Protein AF-A0A3D3V6V4-F1 (afdb_monomer)

Mean predicted aligned error: 8.98 Å

Sequence (79 aa):
MKEFLLRYLTPLTYLMWAAIIIGMVDHFFLEPRGLAFLPPPVFDWLVIVMWPLLAAVWFGHKEAERRKALGRAKISDEV

pLDDT: mean 76.68, std 9.01, range [53.72, 86.81]

Secondary structure (DSSP, 8-state):
-HHHHHHHHHHHHHHHHHHHHHHHHIIIIIGGGT---S-HHHHHHHHHHHHHHHHHHHHHHHHHHHHHHHHHHHHHH--

Radius of gyration: 18.35 Å; Cα contacts (8 Å, |Δi|>4): 29; chains: 1; bounding box: 38×16×55 Å

Nearest PDB structures (foldseek):
  8cwy-assembly1_H  TM=4.154E-01  e=3.335E+00  synthetic construct
  8cwy-assembly1_F  TM=4.162E-01  e=4.035E+00  synthetic construct
  8cwy-assembly1_L  TM=4.156E-01  e=4.035E+00  synthetic construct
  8cwy-assembly1_R  TM=4.149E-01  e=4.035E+00  synthetic construct
  5j0k-assembly1_B  TM=4.115E-01  e=9.211E+00  synthetic construct

Solvent-accessible surface area (backbone atoms only — not comparable to full-atom values): 4447 Å² total; per-residue (Å²): 113,73,66,59,47,58,70,46,31,62,63,49,46,51,52,50,52,51,52,52,50,52,53,48,47,35,59,71,62,21,43,83,68,76,54,51,79,64,57,71,71,58,52,54,51,49,54,61,55,43,52,62,51,50,50,53,41,51,53,38,50,56,52,52,51,53,51,52,51,54,53,51,53,56,55,64,77,74,108

Foldseek 3Di:
DLVVLLVCLVVLVVVLVVLVVVLCCLVPPQVVVVNRVDDPVVSVVSVVVSVVSVVSNVVSVVVVVVVVVVVVVVVVVVD

Structure (mmCIF, N/CA/C/O backbone):
data_AF-A0A3D3V6V4-F1
#
_entry.id   AF-A0A3D3V6V4-F1
#
loop_
_atom_site.group_PDB
_atom_site.id
_atom_site.type_symbol
_atom_site.label_atom_id
_atom_site.label_alt_id
_atom_site.label_comp_id
_atom_site.label_asym_id
_atom_site.label_entity_id
_atom_site.label_seq_id
_atom_site.pdbx_PDB_ins_code
_atom_site.Cartn_x
_atom_site.Cartn_y
_atom_site.Cartn_z
_atom_site.occupancy
_atom_site.B_iso_or_equiv
_atom_site.auth_seq_id
_atom_site.auth_comp_id
_atom_site.auth_asym_id
_atom_site.auth_atom_id
_atom_site.pdbx_PDB_model_num
ATOM 1 N N . MET A 1 1 ? -18.472 3.170 7.859 1.00 53.72 1 MET A N 1
ATOM 2 C CA . MET A 1 1 ? -17.137 3.335 7.230 1.00 53.72 1 MET A CA 1
ATOM 3 C C . MET A 1 1 ? -15.992 2.679 8.008 1.00 53.72 1 MET A C 1
ATOM 5 O O . MET A 1 1 ? -15.239 1.937 7.396 1.00 53.72 1 MET A O 1
ATOM 9 N N . LYS A 1 2 ? -15.854 2.880 9.330 1.00 56.28 2 LYS A N 1
ATOM 10 C CA . LYS A 1 2 ? -14.701 2.362 10.104 1.00 56.28 2 LYS A CA 1
ATOM 11 C C . LYS A 1 2 ? -14.570 0.826 10.174 1.00 56.28 2 LYS A C 1
ATOM 13 O O . LYS A 1 2 ? -13.457 0.322 10.187 1.00 56.28 2 LYS A O 1
ATOM 18 N N . GLU A 1 3 ? -15.675 0.080 10.202 1.00 63.94 3 GLU A N 1
ATOM 19 C CA . GLU A 1 3 ? -15.638 -1.399 10.221 1.00 63.94 3 GLU A CA 1
ATOM 20 C C . GLU A 1 3 ? -15.209 -2.018 8.894 1.00 63.94 3 GLU A C 1
ATOM 22 O O . GLU A 1 3 ? -14.453 -2.984 8.886 1.00 63.94 3 GLU A O 1
ATOM 27 N N . PHE A 1 4 ? -15.637 -1.433 7.773 1.00 65.06 4 PHE A N 1
ATOM 28 C CA . PHE A 1 4 ? -15.195 -1.862 6.448 1.00 65.06 4 PHE A CA 1
ATOM 29 C C . PHE A 1 4 ? -13.679 -1.706 6.313 1.00 65.06 4 PHE A C 1
ATOM 31 O O . PHE A 1 4 ? -13.004 -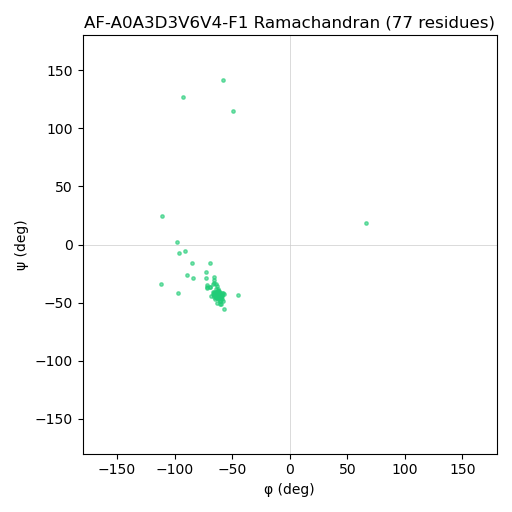2.650 5.919 1.00 65.06 4 PHE A O 1
ATOM 38 N N . LEU A 1 5 ? -13.128 -0.564 6.739 1.00 66.06 5 LEU A N 1
ATOM 39 C CA . LEU A 1 5 ? -11.684 -0.331 6.701 1.00 66.06 5 LEU A CA 1
ATOM 40 C C . LEU A 1 5 ? -10.906 -1.388 7.501 1.00 66.06 5 LEU A C 1
ATOM 42 O O . LEU A 1 5 ? -9.902 -1.888 7.019 1.00 66.06 5 LEU A O 1
ATOM 46 N N . LEU A 1 6 ? -11.393 -1.773 8.685 1.00 67.44 6 LEU A N 1
ATOM 47 C CA . LEU A 1 6 ? -10.752 -2.793 9.525 1.00 67.44 6 LEU A CA 1
ATOM 48 C C . LEU A 1 6 ? -10.851 -4.201 8.932 1.00 67.44 6 LEU A C 1
ATOM 50 O O . LEU A 1 6 ? -9.905 -4.975 9.041 1.00 67.44 6 LEU A O 1
ATOM 54 N N . ARG A 1 7 ? -11.973 -4.528 8.280 1.00 74.56 7 ARG A N 1
ATOM 55 C CA . ARG A 1 7 ? -12.175 -5.829 7.630 1.00 74.56 7 ARG A CA 1
ATOM 56 C C . ARG A 1 7 ? -11.290 -6.002 6.397 1.00 74.56 7 ARG A C 1
ATOM 58 O O . ARG A 1 7 ? -10.798 -7.099 6.153 1.00 74.56 7 ARG A O 1
ATOM 65 N N . TYR A 1 8 ? -11.076 -4.923 5.645 1.00 77.06 8 TYR A N 1
ATOM 66 C CA . TYR A 1 8 ? -10.206 -4.925 4.470 1.00 77.06 8 TYR A CA 1
ATOM 67 C C . TYR A 1 8 ? -8.755 -4.556 4.784 1.00 77.06 8 TYR A C 1
ATOM 69 O O . TYR A 1 8 ? -7.909 -4.692 3.907 1.00 77.06 8 TYR A O 1
ATOM 77 N N . LEU A 1 9 ? -8.437 -4.164 6.020 1.00 79.81 9 LEU A N 1
ATOM 78 C CA . LEU A 1 9 ? -7.081 -3.789 6.412 1.00 79.81 9 LEU A CA 1
ATOM 79 C C . LEU A 1 9 ? -6.090 -4.923 6.158 1.00 79.81 9 LEU A C 1
ATOM 81 O O . LEU A 1 9 ? -5.066 -4.714 5.526 1.00 79.81 9 LEU A O 1
ATOM 85 N N . THR A 1 10 ? -6.423 -6.136 6.596 1.00 79.50 10 THR A N 1
ATOM 86 C CA . THR A 1 10 ? -5.565 -7.314 6.444 1.00 79.50 10 THR A CA 1
ATOM 87 C C . THR A 1 10 ? -5.263 -7.648 4.975 1.00 79.50 10 THR A C 1
ATOM 89 O O . THR A 1 10 ? -4.083 -7.754 4.639 1.00 79.50 10 THR A O 1
ATOM 92 N N . PRO A 1 11 ? -6.255 -7.768 4.065 1.00 84.62 11 PRO A N 1
ATOM 93 C CA . PRO A 1 11 ? -5.959 -7.984 2.648 1.00 84.62 11 PRO A CA 1
ATOM 94 C C . PRO A 1 11 ? -5.249 -6.793 1.983 1.00 84.62 11 PRO A C 1
ATOM 96 O O . PRO A 1 11 ? -4.392 -7.017 1.131 1.00 84.62 11 PRO A O 1
ATOM 99 N N . LEU A 1 12 ? -5.528 -5.547 2.392 1.00 84.06 12 LEU A N 1
ATOM 100 C CA . LEU A 1 12 ? -4.788 -4.361 1.931 1.00 84.06 12 LEU A CA 1
ATOM 101 C C . LEU A 1 12 ? -3.307 -4.420 2.325 1.00 84.06 12 LEU A C 1
ATOM 103 O O . LEU A 1 12 ? -2.440 -4.142 1.499 1.00 84.06 12 LEU A O 1
ATOM 107 N N . THR A 1 13 ? -3.010 -4.835 3.556 1.00 84.00 13 THR A N 1
ATOM 108 C CA . THR A 1 13 ? -1.637 -5.024 4.032 1.00 84.00 13 THR A CA 1
ATOM 109 C C . THR A 1 13 ? -0.919 -6.104 3.222 1.00 84.00 13 THR A C 1
ATOM 111 O O . THR A 1 13 ? 0.231 -5.905 2.840 1.00 84.00 13 THR A O 1
ATOM 114 N N . TYR A 1 14 ? -1.579 -7.220 2.894 1.00 85.56 14 TYR A N 1
ATOM 115 C CA . TYR A 1 14 ? -0.980 -8.250 2.035 1.00 85.56 14 TYR A CA 1
ATOM 116 C C . TYR A 1 14 ? -0.714 -7.758 0.609 1.00 85.56 14 TYR A C 1
ATOM 118 O O . TYR A 1 14 ? 0.357 -8.029 0.072 1.00 85.56 14 TYR A O 1
ATOM 126 N N . LEU A 1 15 ? -1.643 -7.004 0.016 1.00 85.38 15 LEU A N 1
ATOM 127 C CA . LEU A 1 15 ? -1.449 -6.379 -1.297 1.00 85.38 15 LEU A CA 1
ATOM 128 C C . LEU A 1 15 ? -0.261 -5.413 -1.300 1.00 85.38 15 LEU A C 1
ATOM 130 O O . LEU A 1 15 ? 0.535 -5.423 -2.235 1.00 85.38 15 LEU A O 1
ATOM 134 N N . MET A 1 16 ? -0.111 -4.621 -0.238 1.00 86.81 16 MET A N 1
ATOM 135 C CA . MET A 1 16 ? 1.029 -3.724 -0.061 1.00 86.81 16 MET A CA 1
ATOM 136 C C . MET A 1 16 ? 2.349 -4.497 -0.009 1.00 86.81 16 MET A C 1
ATOM 138 O O . MET A 1 16 ? 3.281 -4.160 -0.734 1.00 86.81 16 MET A O 1
ATOM 142 N N . TRP A 1 17 ? 2.422 -5.560 0.794 1.00 86.62 17 TRP A N 1
ATOM 143 C CA . TRP A 1 17 ? 3.617 -6.403 0.857 1.00 86.62 17 TRP A CA 1
ATOM 144 C C . TRP A 1 17 ? 3.923 -7.085 -0.475 1.00 86.62 17 TRP A C 1
ATOM 146 O O . TRP A 1 17 ? 5.082 -7.118 -0.878 1.00 86.62 17 TRP A O 1
ATOM 156 N N . ALA 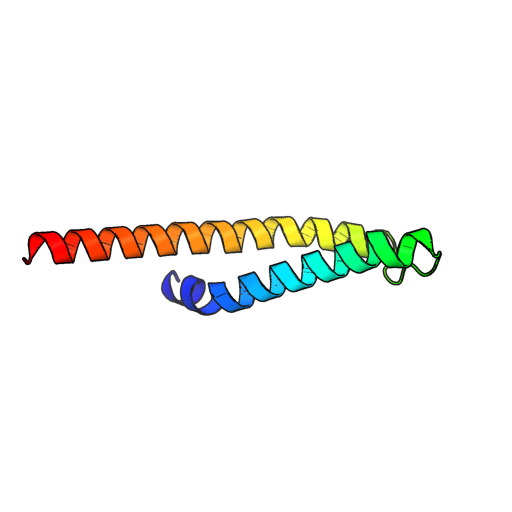A 1 18 ? 2.906 -7.577 -1.184 1.00 85.06 18 ALA A N 1
ATOM 157 C CA . ALA A 1 18 ? 3.084 -8.161 -2.507 1.00 85.06 18 ALA A CA 1
ATOM 158 C C . ALA A 1 18 ? 3.669 -7.141 -3.497 1.00 85.06 18 ALA A C 1
ATOM 160 O O . ALA A 1 18 ? 4.637 -7.456 -4.183 1.00 85.06 18 ALA A O 1
ATOM 161 N N . ALA A 1 19 ? 3.147 -5.911 -3.525 1.00 83.19 19 ALA A N 1
ATOM 162 C CA . ALA A 1 19 ? 3.661 -4.846 -4.387 1.00 83.19 19 ALA A CA 1
ATOM 163 C C . ALA A 1 19 ? 5.122 -4.487 -4.064 1.00 83.19 19 ALA A C 1
ATOM 165 O O . ALA A 1 19 ? 5.940 -4.376 -4.977 1.00 83.19 19 ALA A O 1
ATOM 166 N N . ILE A 1 20 ? 5.468 -4.380 -2.775 1.00 84.25 20 ILE A N 1
ATOM 167 C CA . ILE A 1 20 ? 6.842 -4.116 -2.322 1.00 84.25 20 ILE A CA 1
ATOM 168 C C . ILE A 1 20 ? 7.784 -5.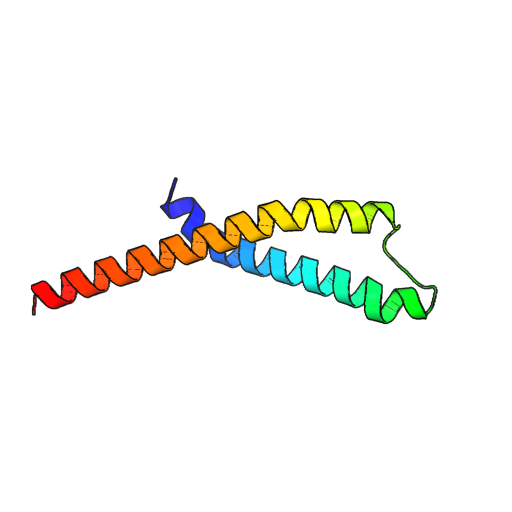245 -2.754 1.00 84.25 20 ILE A C 1
ATOM 170 O O . ILE A 1 20 ? 8.857 -4.975 -3.287 1.00 84.25 20 ILE A O 1
ATOM 174 N N . ILE A 1 21 ? 7.389 -6.506 -2.552 1.00 86.06 21 ILE A N 1
ATOM 175 C CA . ILE A 1 21 ? 8.207 -7.669 -2.919 1.00 86.06 21 ILE A CA 1
ATOM 176 C C . ILE A 1 21 ? 8.406 -7.728 -4.433 1.00 86.06 21 ILE A C 1
ATOM 178 O O . ILE A 1 21 ? 9.524 -7.964 -4.875 1.00 86.06 21 ILE A O 1
ATOM 182 N N . ILE A 1 22 ? 7.362 -7.481 -5.229 1.00 82.62 22 ILE A N 1
ATOM 183 C CA . ILE A 1 22 ? 7.466 -7.462 -6.695 1.00 82.62 22 ILE A CA 1
ATOM 184 C C . ILE A 1 22 ? 8.456 -6.383 -7.145 1.00 82.62 22 ILE A C 1
ATOM 186 O O . ILE A 1 22 ? 9.368 -6.691 -7.909 1.0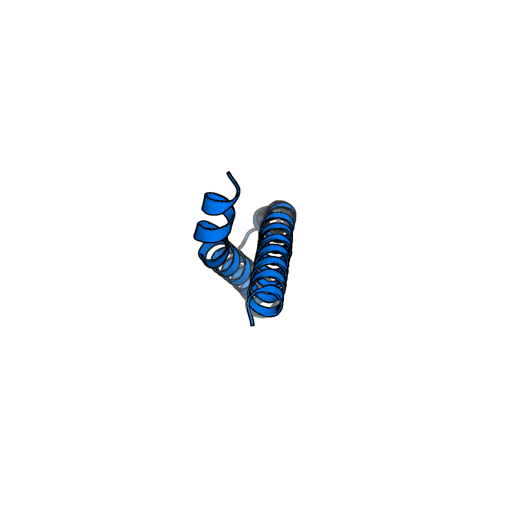0 82.62 22 ILE A O 1
ATOM 190 N N . GLY A 1 23 ? 8.330 -5.155 -6.631 1.00 79.12 23 GLY A N 1
ATOM 191 C CA . GLY A 1 23 ? 9.258 -4.069 -6.955 1.00 79.12 23 GLY A CA 1
ATOM 192 C C . GLY A 1 23 ? 10.694 -4.371 -6.518 1.00 79.12 23 GLY A C 1
ATOM 193 O O . GLY A 1 23 ? 11.634 -4.122 -7.265 1.00 79.12 23 GLY A O 1
ATOM 194 N N . MET A 1 24 ? 10.872 -4.973 -5.340 1.00 82.81 24 MET A N 1
ATOM 195 C CA . MET A 1 24 ? 12.187 -5.371 -4.837 1.00 82.81 24 MET A CA 1
ATOM 196 C C . MET A 1 24 ? 12.808 -6.491 -5.680 1.00 82.81 24 MET A C 1
ATOM 198 O O . MET A 1 24 ? 13.996 -6.437 -5.978 1.00 82.81 24 MET A O 1
ATOM 202 N N . VAL A 1 25 ? 12.036 -7.504 -6.077 1.00 81.88 25 VAL A N 1
ATOM 203 C CA . VAL A 1 25 ? 12.535 -8.604 -6.913 1.00 81.88 25 VAL A CA 1
ATOM 204 C C . VAL A 1 25 ? 12.915 -8.095 -8.302 1.00 81.88 25 VAL A C 1
ATOM 206 O O . VAL A 1 25 ? 13.983 -8.447 -8.800 1.00 81.88 25 VAL A O 1
ATOM 209 N N . ASP A 1 26 ? 12.095 -7.238 -8.904 1.00 73.44 26 ASP A N 1
ATOM 210 C CA . ASP A 1 26 ? 12.389 -6.666 -10.218 1.00 73.44 26 ASP A CA 1
ATOM 211 C C . ASP A 1 26 ? 13.660 -5.796 -10.180 1.00 73.44 26 ASP A C 1
ATOM 213 O O . ASP A 1 26 ? 14.614 -6.071 -10.911 1.00 73.44 26 ASP A O 1
ATOM 217 N N . HIS A 1 27 ? 13.746 -4.862 -9.227 1.00 70.88 27 HIS A N 1
ATOM 218 C CA . HIS A 1 27 ? 14.882 -3.945 -9.093 1.00 70.88 27 HIS A CA 1
ATOM 219 C C . HIS A 1 27 ? 16.188 -4.644 -8.668 1.00 70.88 27 HIS A C 1
ATOM 221 O O . HIS A 1 27 ? 17.252 -4.389 -9.225 1.00 70.88 27 HIS A O 1
ATOM 227 N N . PHE A 1 28 ? 16.145 -5.559 -7.688 1.00 73.56 28 PHE A N 1
ATOM 228 C CA . PHE A 1 28 ? 17.367 -6.180 -7.153 1.00 73.56 28 PHE A CA 1
ATOM 229 C C . PHE A 1 28 ? 17.810 -7.448 -7.887 1.00 73.56 28 PHE A C 1
ATOM 231 O O . PHE A 1 28 ? 18.996 -7.773 -7.841 1.00 73.56 28 PHE A O 1
ATOM 238 N N . PHE A 1 29 ? 16.906 -8.197 -8.529 1.00 69.50 29 PHE A N 1
ATOM 239 C CA . PHE A 1 29 ? 17.261 -9.476 -9.163 1.00 69.50 29 PHE A CA 1
ATOM 240 C C . PHE A 1 29 ? 17.196 -9.447 -10.690 1.00 69.50 29 PHE A C 1
ATOM 242 O O . PHE A 1 29 ? 17.998 -10.141 -11.323 1.00 69.50 29 PHE A O 1
ATOM 249 N N . LEU A 1 30 ? 16.274 -8.685 -11.286 1.00 64.06 30 LEU A N 1
ATOM 250 C CA . LEU A 1 30 ? 16.050 -8.689 -12.736 1.00 64.06 30 LEU A CA 1
ATOM 251 C C . LEU A 1 30 ? 16.785 -7.547 -13.445 1.00 64.06 30 LEU A C 1
ATOM 253 O O . LEU A 1 30 ? 17.427 -7.786 -14.472 1.00 64.06 30 LEU A O 1
ATOM 257 N N . GLU A 1 31 ? 16.784 -6.348 -12.869 1.00 63.38 31 GLU A N 1
ATOM 258 C CA . GLU A 1 31 ? 17.483 -5.180 -13.416 1.00 63.38 31 GLU A CA 1
ATOM 259 C C . GLU A 1 31 ? 19.008 -5.375 -13.571 1.00 63.38 31 GLU A C 1
ATOM 261 O O . GLU A 1 31 ? 19.522 -5.115 -14.662 1.00 63.38 31 GLU A O 1
ATOM 266 N N . PRO A 1 32 ? 19.752 -5.963 -12.605 1.00 61.44 32 PRO A N 1
ATOM 267 C CA . PRO A 1 32 ? 21.196 -6.184 -12.757 1.00 61.44 32 PRO A CA 1
ATOM 268 C C . PRO A 1 32 ? 21.542 -7.248 -13.806 1.00 61.44 32 PRO A C 1
ATOM 270 O O . PRO A 1 32 ? 22.691 -7.365 -14.226 1.00 61.44 32 PRO A O 1
ATOM 273 N N . ARG A 1 33 ? 20.558 -8.062 -14.206 1.00 64.62 33 ARG A N 1
ATOM 274 C CA . ARG A 1 33 ? 20.705 -9.122 -15.211 1.00 64.62 33 ARG A CA 1
ATOM 275 C C . ARG A 1 33 ? 20.239 -8.675 -16.599 1.00 64.62 33 ARG A C 1
ATOM 277 O O . ARG A 1 33 ? 20.251 -9.491 -17.516 1.00 64.62 33 ARG A O 1
ATOM 284 N N . GLY A 1 34 ? 19.820 -7.413 -16.751 1.00 62.22 34 GLY A N 1
ATOM 285 C CA . GLY A 1 34 ? 19.261 -6.884 -17.998 1.00 62.22 34 GLY A CA 1
ATOM 286 C C . GLY A 1 34 ? 17.922 -7.521 -18.389 1.00 62.22 34 GLY A C 1
ATOM 287 O O . GLY A 1 34 ? 17.529 -7.446 -19.548 1.00 62.22 34 GLY A O 1
ATOM 288 N N . LEU A 1 35 ? 17.239 -8.166 -17.436 1.00 61.41 35 LEU A N 1
ATOM 289 C CA . LEU A 1 35 ? 15.962 -8.866 -17.612 1.00 61.41 35 LEU A CA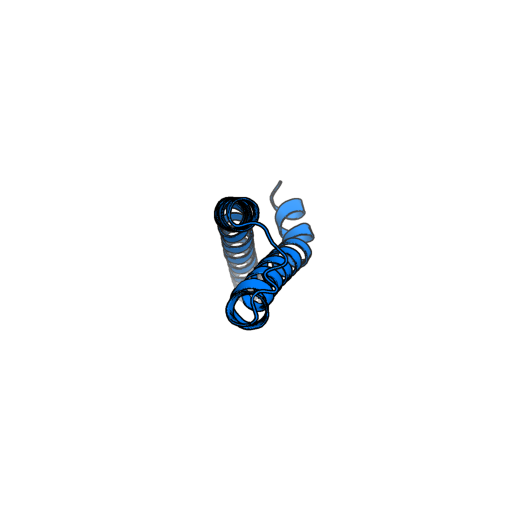 1
ATOM 290 C C . LEU A 1 35 ? 14.818 -8.133 -16.898 1.00 61.41 35 LEU A C 1
ATOM 292 O O . LEU A 1 35 ? 13.842 -8.777 -16.520 1.00 61.41 35 LEU A O 1
ATOM 296 N N . ALA A 1 36 ? 14.960 -6.820 -16.671 1.00 61.47 36 ALA A N 1
ATOM 297 C CA . ALA A 1 36 ? 13.940 -5.997 -16.024 1.00 61.47 36 ALA A CA 1
ATOM 298 C C . ALA A 1 36 ? 12.582 -6.259 -16.688 1.00 61.47 36 ALA A C 1
ATOM 300 O O . ALA A 1 36 ? 12.407 -6.037 -17.890 1.00 61.47 36 ALA A O 1
ATOM 301 N N . PHE A 1 37 ? 11.655 -6.826 -15.917 1.00 66.38 37 PHE A N 1
ATOM 302 C CA . PHE A 1 37 ? 10.366 -7.271 -16.429 1.00 66.38 37 PHE A CA 1
ATOM 303 C C . PHE A 1 37 ? 9.381 -6.103 -16.466 1.00 66.38 37 PHE A C 1
ATOM 305 O O . PHE A 1 37 ? 8.492 -6.064 -17.320 1.00 66.38 37 PHE A O 1
ATOM 312 N N . LEU A 1 38 ? 9.551 -5.128 -15.568 1.00 65.00 38 LEU A N 1
ATOM 313 C CA . LEU A 1 38 ? 8.748 -3.915 -15.542 1.00 65.00 38 LEU A CA 1
ATOM 314 C C . LEU A 1 38 ? 9.424 -2.789 -16.343 1.00 65.00 38 LEU A C 1
ATOM 316 O O . LEU A 1 38 ? 10.573 -2.437 -16.083 1.00 65.00 38 LEU A O 1
ATOM 320 N N . PRO A 1 39 ? 8.709 -2.165 -17.298 1.00 73.94 39 PRO A N 1
ATOM 321 C CA . PRO A 1 39 ? 9.169 -0.930 -17.914 1.00 73.94 39 PRO A CA 1
ATOM 322 C C . PRO A 1 39 ? 9.375 0.153 -16.837 1.00 73.94 39 PRO A C 1
ATOM 324 O O . PRO A 1 39 ? 8.509 0.281 -15.965 1.00 73.94 39 PRO A O 1
ATOM 327 N N . PRO A 1 40 ? 10.414 1.006 -16.936 1.00 75.25 40 PRO A N 1
ATOM 328 C CA . PRO A 1 40 ? 10.657 2.109 -15.998 1.00 75.25 40 PRO A CA 1
ATOM 329 C C . PRO A 1 40 ? 9.415 2.945 -15.621 1.00 75.25 40 PRO A C 1
ATOM 331 O O . PRO A 1 40 ? 9.194 3.169 -14.432 1.00 75.25 40 PRO A O 1
ATOM 334 N N . PRO A 1 41 ? 8.520 3.334 -16.559 1.00 78.06 41 PRO A N 1
ATOM 335 C CA . PRO A 1 41 ? 7.326 4.095 -16.188 1.00 78.06 41 PRO A CA 1
ATOM 336 C C . PRO A 1 41 ? 6.334 3.306 -15.322 1.00 78.06 41 PRO A C 1
ATOM 338 O O . PRO A 1 41 ? 5.604 3.902 -14.536 1.00 78.06 41 PRO A O 1
ATOM 341 N N . VAL A 1 42 ? 6.278 1.975 -15.438 1.00 77.75 42 VAL A N 1
ATOM 342 C CA . VAL A 1 42 ? 5.392 1.148 -14.601 1.00 77.75 42 VAL A CA 1
ATOM 343 C C . VAL A 1 42 ? 5.910 1.101 -13.166 1.00 77.75 42 VAL A C 1
ATOM 345 O O . VAL A 1 42 ? 5.111 1.141 -12.231 1.00 77.75 42 VAL A O 1
ATOM 348 N N . PHE A 1 43 ? 7.232 1.079 -12.989 1.00 76.62 43 PHE A N 1
ATOM 349 C CA . PHE A 1 43 ? 7.858 1.167 -11.674 1.00 76.62 43 PHE A CA 1
ATOM 350 C C . PHE A 1 43 ? 7.556 2.512 -10.993 1.00 76.62 43 PHE A C 1
ATOM 352 O O . PHE A 1 43 ? 7.106 2.525 -9.847 1.00 76.62 43 PHE A O 1
ATOM 359 N N . ASP A 1 44 ? 7.678 3.632 -11.714 1.00 81.56 44 ASP A N 1
ATOM 360 C CA . ASP A 1 44 ? 7.330 4.960 -11.185 1.00 81.56 44 ASP A CA 1
ATOM 361 C C . ASP A 1 44 ? 5.860 5.040 -10.746 1.00 81.56 44 ASP A C 1
ATOM 363 O O . ASP A 1 44 ? 5.542 5.516 -9.652 1.00 81.56 44 ASP A O 1
ATOM 367 N N . TRP A 1 45 ? 4.946 4.508 -11.562 1.00 83.12 45 TRP A N 1
ATOM 368 C CA . TRP A 1 45 ? 3.530 4.420 -11.204 1.00 83.12 45 TRP A CA 1
ATOM 369 C C . TRP A 1 45 ? 3.284 3.538 -9.977 1.00 83.12 45 TRP A C 1
ATOM 371 O O . TRP A 1 45 ? 2.451 3.883 -9.136 1.00 83.12 45 TRP A O 1
ATOM 381 N N . LEU A 1 46 ? 4.010 2.426 -9.841 1.00 80.94 46 LEU A N 1
ATOM 382 C CA . LEU A 1 46 ? 3.913 1.539 -8.683 1.00 80.94 46 LEU A CA 1
ATOM 383 C C . LEU A 1 46 ? 4.328 2.262 -7.398 1.00 80.94 46 LEU A C 1
ATOM 385 O O . LEU A 1 46 ? 3.626 2.154 -6.391 1.00 80.94 46 LEU A O 1
ATOM 389 N N . VAL A 1 47 ? 5.393 3.068 -7.446 1.00 81.38 47 VAL A N 1
ATOM 390 C CA . VAL A 1 47 ? 5.815 3.918 -6.324 1.00 81.38 47 VAL A CA 1
ATOM 391 C C . VAL A 1 47 ? 4.740 4.956 -5.995 1.00 81.38 47 VAL A C 1
ATOM 393 O O . VAL A 1 47 ? 4.366 5.096 -4.829 1.00 81.38 47 VAL A O 1
ATOM 396 N N . ILE A 1 48 ? 4.181 5.637 -7.001 1.00 86.75 48 ILE A N 1
ATOM 397 C CA . ILE A 1 48 ? 3.114 6.636 -6.813 1.00 86.75 48 ILE A CA 1
ATOM 398 C C . ILE A 1 48 ? 1.877 6.017 -6.146 1.00 86.75 48 ILE A C 1
ATOM 400 O O . ILE A 1 48 ? 1.321 6.614 -5.227 1.00 86.75 48 ILE A O 1
ATOM 404 N N . VAL A 1 49 ? 1.458 4.818 -6.563 1.00 84.12 49 VAL A N 1
ATOM 405 C CA . VAL A 1 49 ? 0.309 4.097 -5.981 1.00 84.12 49 VAL A CA 1
ATOM 406 C C . VAL A 1 49 ? 0.630 3.532 -4.592 1.00 84.12 49 VAL A C 1
ATOM 408 O O . VAL A 1 49 ? -0.259 3.429 -3.742 1.00 84.12 49 VAL A O 1
ATOM 411 N N . MET A 1 50 ? 1.894 3.214 -4.314 1.00 83.62 50 MET A N 1
ATOM 412 C CA . MET A 1 50 ? 2.325 2.726 -3.005 1.00 83.62 50 MET A CA 1
ATOM 413 C C . MET A 1 50 ? 2.109 3.752 -1.888 1.00 83.62 50 MET A C 1
ATOM 415 O O . MET A 1 50 ? 1.745 3.366 -0.780 1.00 83.62 50 MET A O 1
ATOM 419 N N . TRP A 1 51 ? 2.290 5.045 -2.159 1.00 85.62 51 TRP A N 1
ATOM 420 C CA . TRP A 1 51 ? 2.100 6.112 -1.168 1.00 85.62 51 TRP A CA 1
ATOM 421 C C . TRP A 1 51 ? 0.695 6.144 -0.536 1.00 85.62 51 TRP A C 1
ATOM 423 O O . TRP A 1 51 ? 0.594 6.053 0.692 1.00 85.62 51 TRP A O 1
ATOM 433 N N . PRO A 1 52 ? -0.408 6.237 -1.307 1.00 86.62 52 PRO A N 1
ATOM 434 C CA . PRO A 1 52 ? -1.753 6.191 -0.742 1.00 86.62 52 PRO A CA 1
ATOM 435 C C . PRO A 1 52 ? -2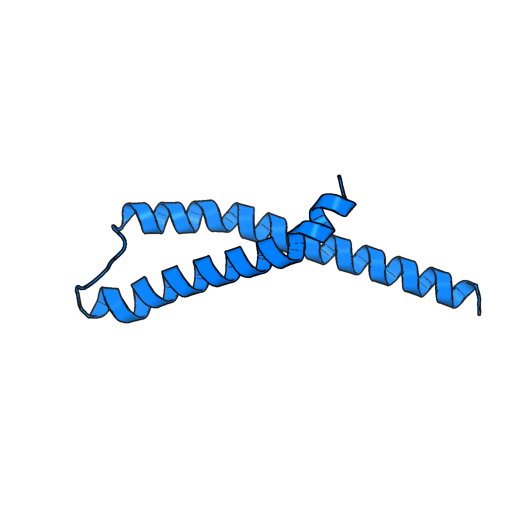.083 4.824 -0.128 1.00 86.62 52 PRO A C 1
ATOM 437 O O . PRO A 1 52 ? -2.817 4.770 0.860 1.00 86.62 52 PRO A O 1
ATOM 440 N N . LEU A 1 53 ? -1.517 3.729 -0.650 1.00 84.31 53 LEU A N 1
ATOM 441 C CA . LEU A 1 53 ? -1.695 2.386 -0.091 1.00 84.31 53 LEU A CA 1
ATOM 442 C C . LEU A 1 53 ? -1.076 2.270 1.313 1.00 84.31 53 LEU A C 1
ATOM 444 O O . LEU A 1 53 ? -1.740 1.822 2.249 1.00 84.31 53 LEU A O 1
ATOM 448 N N . LEU A 1 54 ? 0.161 2.748 1.475 1.00 85.56 54 LEU A N 1
ATOM 449 C CA . LEU A 1 54 ? 0.861 2.838 2.757 1.00 85.56 54 LEU A CA 1
ATOM 450 C C . LEU A 1 54 ? 0.090 3.711 3.742 1.00 85.56 54 LEU A C 1
ATOM 452 O O . LEU A 1 54 ? -0.110 3.310 4.887 1.00 85.56 54 LEU A O 1
ATOM 456 N N . ALA A 1 55 ? -0.392 4.875 3.295 1.00 85.56 55 ALA A N 1
ATOM 457 C CA . ALA A 1 55 ? -1.208 5.747 4.127 1.00 85.56 55 ALA A CA 1
ATOM 458 C C . ALA A 1 55 ? -2.482 5.028 4.605 1.00 85.56 55 ALA A C 1
ATOM 460 O O . ALA A 1 55 ? -2.784 5.046 5.798 1.00 85.56 55 ALA A O 1
ATOM 461 N N . ALA A 1 56 ? -3.201 4.338 3.714 1.00 84.31 56 ALA A N 1
ATOM 462 C CA . ALA A 1 56 ? -4.416 3.604 4.062 1.00 84.31 56 ALA A CA 1
ATOM 463 C C . ALA A 1 56 ? -4.157 2.480 5.082 1.00 84.31 56 ALA A C 1
ATOM 465 O O . ALA A 1 56 ? -4.885 2.368 6.075 1.00 84.31 56 ALA A O 1
ATOM 466 N N . VAL A 1 57 ? -3.101 1.686 4.877 1.00 85.31 57 VAL A N 1
ATOM 467 C CA . VAL A 1 57 ? -2.692 0.613 5.799 1.00 85.31 57 VAL A CA 1
ATOM 468 C C . VAL A 1 57 ? -2.267 1.189 7.153 1.00 85.31 57 VAL A C 1
ATOM 470 O O . VAL A 1 57 ? -2.712 0.709 8.198 1.00 85.31 57 VAL A O 1
ATOM 473 N N . TRP A 1 58 ? -1.471 2.260 7.152 1.00 86.38 58 TRP A N 1
ATOM 474 C CA . TRP A 1 58 ? -1.021 2.945 8.362 1.00 86.38 58 TRP A CA 1
ATOM 475 C C . TRP A 1 58 ? -2.192 3.488 9.188 1.00 86.38 58 TRP A C 1
ATOM 477 O O . TRP A 1 58 ? -2.307 3.201 10.384 1.00 86.38 58 TRP A O 1
ATOM 487 N N . PHE A 1 59 ? -3.099 4.236 8.553 1.00 86.25 59 PHE A N 1
ATOM 488 C CA . PHE A 1 59 ? -4.279 4.783 9.222 1.00 86.25 59 PHE A CA 1
ATOM 489 C C . PHE A 1 59 ? -5.189 3.680 9.764 1.00 86.25 59 PHE A C 1
ATOM 491 O O . PHE A 1 59 ? -5.695 3.800 10.883 1.00 86.25 59 PHE A O 1
ATOM 498 N N . GLY A 1 60 ? -5.373 2.593 9.012 1.00 84.06 60 GLY A N 1
ATOM 499 C CA . GLY A 1 60 ? -6.179 1.470 9.468 1.00 84.06 60 GLY A CA 1
ATOM 500 C C . GLY A 1 60 ? -5.574 0.754 10.678 1.00 84.06 60 GLY A C 1
ATOM 501 O O . GLY A 1 60 ? -6.305 0.456 11.624 1.00 84.06 60 GLY A O 1
ATOM 502 N N . HIS A 1 61 ? -4.253 0.547 10.709 1.00 83.88 61 HIS A N 1
ATOM 503 C CA . HIS A 1 61 ? -3.573 -0.048 11.865 1.00 83.88 61 HIS A CA 1
ATOM 504 C C . HIS A 1 61 ? -3.647 0.852 13.102 1.00 83.88 61 HIS A C 1
ATOM 506 O O . HIS A 1 61 ? -4.015 0.380 14.179 1.00 83.88 61 HIS A O 1
ATOM 512 N N . LYS A 1 62 ? -3.404 2.158 12.945 1.00 85.06 62 LYS A N 1
ATOM 513 C CA . LYS A 1 62 ? -3.499 3.130 14.044 1.00 85.06 62 LYS A CA 1
ATOM 514 C C . LYS A 1 62 ? -4.900 3.165 14.669 1.00 85.06 62 LYS A C 1
ATOM 516 O O . LYS A 1 62 ? -5.043 3.209 15.891 1.00 85.06 62 LYS A O 1
ATOM 521 N N . GLU A 1 63 ? -5.949 3.111 13.850 1.00 83.06 63 GLU A N 1
ATOM 522 C CA . GLU A 1 63 ? -7.331 3.081 14.344 1.00 83.06 63 GLU A CA 1
ATOM 523 C C . GLU A 1 63 ? -7.683 1.726 14.992 1.00 8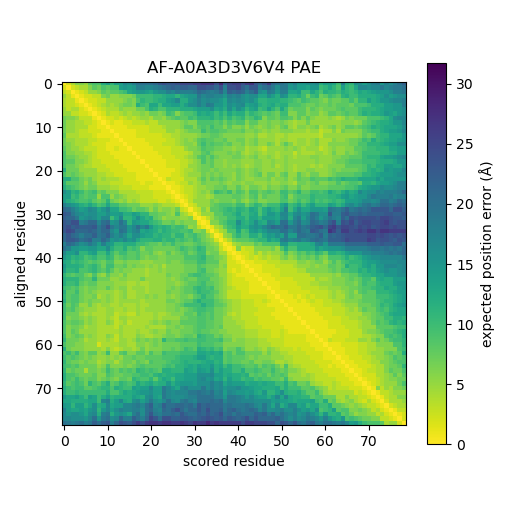3.06 63 GLU A C 1
ATOM 525 O O . GLU A 1 63 ? -8.411 1.691 15.989 1.00 83.06 63 GLU A O 1
ATOM 530 N N . ALA A 1 64 ? -7.142 0.611 14.482 1.00 81.25 64 ALA A N 1
ATOM 531 C CA . ALA A 1 64 ? -7.295 -0.711 15.093 1.00 81.25 64 ALA A CA 1
ATOM 532 C C . ALA A 1 64 ? -6.687 -0.759 16.503 1.00 81.25 64 ALA A C 1
ATOM 534 O O . ALA A 1 64 ? -7.307 -1.278 17.435 1.00 81.25 64 ALA A O 1
ATOM 535 N N . GLU A 1 65 ? -5.497 -0.185 16.677 1.00 83.06 65 GLU A N 1
ATOM 536 C CA . GLU A 1 65 ? -4.835 -0.088 17.978 1.00 83.06 65 GLU A CA 1
ATOM 537 C C . GLU A 1 65 ? -5.605 0.806 18.946 1.00 83.06 65 GLU A C 1
ATOM 539 O O . GLU A 1 65 ? -5.844 0.406 20.088 1.00 83.06 65 GLU A O 1
ATOM 544 N N . ARG A 1 66 ? -6.095 1.962 18.480 1.00 82.88 66 ARG A N 1
ATOM 545 C CA . ARG A 1 66 ? -6.933 2.854 19.293 1.00 82.88 66 ARG A CA 1
ATOM 546 C C . ARG A 1 66 ? -8.181 2.139 19.821 1.00 82.88 66 ARG A C 1
ATOM 548 O O . ARG A 1 66 ? -8.525 2.290 20.991 1.00 82.88 66 ARG A O 1
ATOM 555 N N . ARG A 1 67 ? -8.847 1.330 18.989 1.00 80.50 67 ARG A N 1
ATOM 556 C CA . ARG A 1 67 ? -10.010 0.526 19.409 1.00 80.50 67 ARG A CA 1
ATOM 557 C C . ARG A 1 67 ? -9.644 -0.555 20.422 1.00 80.50 67 ARG A C 1
ATOM 559 O O . ARG A 1 67 ? -10.375 -0.733 21.392 1.00 80.50 67 ARG A O 1
ATOM 566 N N . LYS A 1 68 ? -8.518 -1.251 20.228 1.00 80.00 68 LYS A N 1
ATOM 567 C CA . LYS A 1 68 ? -8.020 -2.243 21.197 1.00 80.00 68 LYS A CA 1
ATOM 568 C C . LYS A 1 68 ? -7.717 -1.604 22.555 1.00 80.00 68 LYS A C 1
ATOM 570 O O . LYS A 1 68 ? -8.058 -2.191 23.577 1.00 80.00 68 LYS A O 1
ATOM 575 N N . ALA A 1 69 ? -7.126 -0.410 22.569 1.00 80.50 69 ALA A N 1
ATOM 576 C CA . ALA A 1 69 ? -6.829 0.321 23.799 1.00 80.50 69 ALA A CA 1
ATOM 577 C C . ALA A 1 69 ? -8.108 0.722 24.558 1.00 80.50 69 ALA A C 1
ATOM 579 O O . ALA A 1 69 ? -8.204 0.484 25.758 1.00 80.50 69 ALA A O 1
ATOM 580 N N . LEU A 1 70 ? -9.118 1.242 23.850 1.00 79.62 70 LEU A N 1
ATOM 581 C CA . LEU A 1 70 ? -10.417 1.597 24.438 1.00 79.62 70 LEU A CA 1
ATOM 582 C C . LEU A 1 70 ? -11.170 0.376 24.990 1.00 79.62 70 LEU A C 1
ATOM 584 O O . LEU A 1 70 ? -11.778 0.459 26.052 1.00 79.62 70 LEU A O 1
ATOM 588 N N . GLY A 1 71 ? -11.105 -0.765 24.296 1.00 78.31 71 GLY A N 1
ATOM 589 C CA . GLY A 1 71 ? -11.689 -2.016 24.784 1.00 78.31 71 GLY A CA 1
ATOM 590 C C . GLY A 1 71 ? -11.026 -2.519 26.069 1.00 78.31 71 GLY A C 1
ATOM 591 O O . GLY A 1 71 ? -11.721 -2.941 26.985 1.00 78.31 71 GLY A O 1
ATOM 592 N N . ARG A 1 72 ? -9.693 -2.425 26.171 1.00 74.50 72 ARG A N 1
ATOM 593 C CA . ARG A 1 72 ? -8.956 -2.798 27.392 1.00 74.50 72 ARG A CA 1
ATOM 594 C C . ARG A 1 72 ? -9.265 -1.880 28.572 1.00 74.50 72 ARG A C 1
ATOM 596 O O . ARG A 1 72 ? -9.423 -2.385 29.675 1.00 74.50 72 ARG A O 1
ATOM 603 N N . ALA A 1 73 ? -9.374 -0.572 28.335 1.00 72.19 73 ALA A N 1
ATOM 604 C CA . ALA A 1 73 ? -9.753 0.386 29.373 1.00 72.19 73 ALA A CA 1
ATOM 605 C C . ALA A 1 73 ? -11.141 0.063 29.947 1.00 72.19 73 ALA A C 1
ATOM 607 O O . ALA A 1 73 ? -11.286 -0.044 31.156 1.00 72.19 73 ALA A O 1
ATOM 608 N N . LYS A 1 74 ? -12.123 -0.224 29.081 1.00 70.94 74 LYS A N 1
ATOM 609 C CA . LYS A 1 74 ? -13.479 -0.581 29.516 1.00 70.94 74 LYS A CA 1
ATOM 610 C C . LYS A 1 74 ? -13.531 -1.869 30.352 1.00 70.94 74 LYS A C 1
ATOM 612 O O . LYS A 1 74 ? -14.251 -1.916 31.335 1.00 70.94 74 LYS A O 1
ATOM 617 N N . ILE A 1 75 ? -12.760 -2.896 29.981 1.00 71.19 75 ILE A N 1
ATOM 618 C CA . ILE A 1 75 ? -12.684 -4.152 30.754 1.00 71.19 75 ILE A CA 1
ATOM 619 C C . ILE A 1 75 ? -12.030 -3.918 32.126 1.00 71.19 75 ILE A C 1
ATOM 621 O O . ILE A 1 75 ? -12.411 -4.565 33.091 1.00 71.19 75 ILE A O 1
ATOM 625 N N . SER A 1 76 ? -11.065 -2.998 32.223 1.00 65.75 76 SER A N 1
ATOM 626 C CA . SER A 1 76 ? -10.399 -2.671 33.491 1.00 65.75 76 SER A CA 1
ATOM 627 C C . SER A 1 76 ? -11.274 -1.879 34.465 1.00 65.75 76 SER A C 1
ATOM 629 O O . SER A 1 76 ? -10.978 -1.910 35.651 1.00 65.75 76 SER A O 1
ATOM 631 N N . ASP A 1 77 ? -12.291 -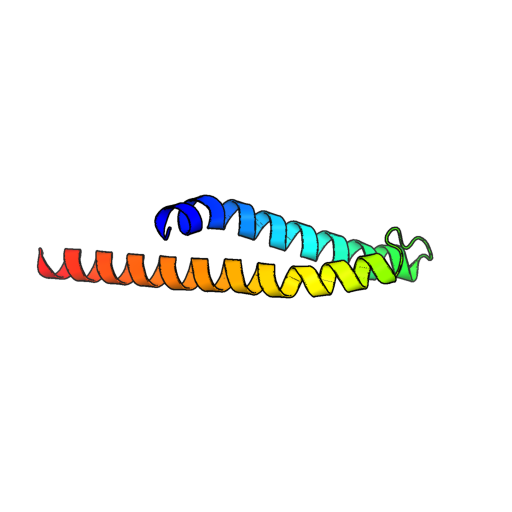1.160 33.984 1.00 65.06 77 ASP A N 1
ATOM 632 C CA . ASP A 1 77 ? -13.244 -0.430 34.836 1.00 65.06 77 ASP A CA 1
ATOM 633 C C . ASP A 1 77 ? -14.399 -1.331 35.333 1.00 65.06 77 ASP A C 1
ATOM 635 O O . ASP A 1 77 ? -15.125 -0.959 36.252 1.00 65.06 77 ASP A O 1
ATOM 639 N N . GLU A 1 78 ? -14.596 -2.503 34.713 1.00 63.91 78 GLU A N 1
ATOM 640 C CA . GLU A 1 78 ? -15.647 -3.479 35.056 1.00 63.91 78 GLU A CA 1
ATOM 641 C C . GLU A 1 78 ? -15.160 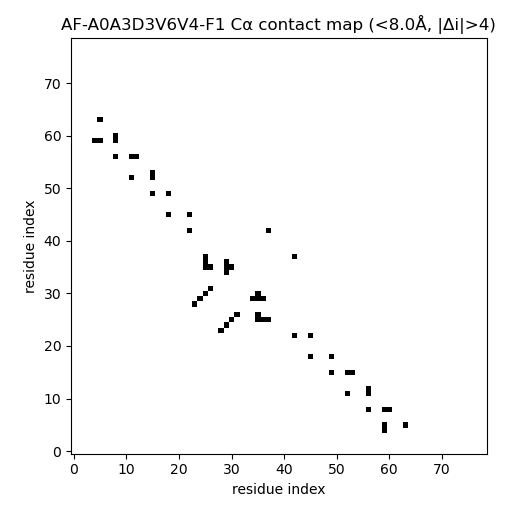-4.608 35.999 1.00 63.91 78 GLU A C 1
ATOM 643 O O . GLU A 1 78 ? -15.984 -5.403 36.458 1.00 63.91 78 GLU A O 1
ATOM 648 N N . VAL A 1 79 ? -13.852 -4.684 36.293 1.00 56.44 79 VAL A N 1
ATOM 649 C CA . VAL A 1 79 ? -13.201 -5.659 37.202 1.00 56.44 79 VAL A CA 1
ATOM 650 C C . VAL A 1 79 ? -12.725 -4.959 38.468 1.00 56.44 79 VAL A C 1
ATOM 652 O O . VAL A 1 79 ? -12.952 -5.527 39.560 1.00 56.44 79 VAL A O 1
#